Protein AF-A0A448MM87-F1 (afdb_monomer_lite)

pLDDT: mean 88.67, std 9.79, range [49.03, 97.0]

Structure (mmCIF, N/CA/C/O backbone):
data_AF-A0A448MM87-F1
#
_entry.id   AF-A0A448MM87-F1
#
loop_
_atom_site.group_PDB
_atom_site.id
_atom_site.type_symbol
_atom_site.label_atom_id
_atom_site.label_alt_id
_atom_site.label_comp_id
_atom_site.label_asym_id
_atom_site.label_entity_id
_atom_site.label_seq_id
_atom_site.pdbx_PDB_ins_code
_atom_site.Cartn_x
_atom_site.Cartn_y
_atom_site.Cartn_z
_atom_site.occupancy
_atom_site.B_iso_or_equiv
_atom_site.auth_seq_id
_atom_site.auth_comp_id
_atom_site.auth_asym_id
_atom_site.auth_atom_id
_atom_site.pdbx_PDB_model_num
ATOM 1 N N . MET A 1 1 ? 0.267 10.012 0.626 1.00 63.22 1 MET A N 1
ATOM 2 C CA . MET A 1 1 ? -0.721 9.798 -0.457 1.00 63.22 1 MET A CA 1
ATOM 3 C C . MET A 1 1 ? -1.854 8.881 -0.002 1.00 63.22 1 MET A C 1
ATOM 5 O O . MET A 1 1 ? -2.988 9.330 -0.044 1.00 63.22 1 MET A O 1
ATOM 9 N N . VAL A 1 2 ? -1.575 7.670 0.507 1.00 78.88 2 VAL A N 1
ATOM 10 C CA . VAL A 1 2 ? -2.619 6.741 1.003 1.00 78.88 2 VAL A CA 1
ATOM 11 C C . VAL A 1 2 ? -3.381 7.290 2.221 1.00 78.88 2 VAL A C 1
ATOM 13 O O . VAL A 1 2 ? -4.602 7.335 2.187 1.00 78.88 2 VAL A O 1
ATOM 16 N N . HIS A 1 3 ? -2.690 7.817 3.242 1.00 81.50 3 HIS A N 1
ATOM 17 C CA . HIS A 1 3 ? -3.348 8.406 4.422 1.00 81.50 3 HIS A CA 1
ATOM 18 C C . HIS A 1 3 ? -4.289 9.575 4.085 1.00 81.50 3 HIS A C 1
ATOM 20 O O . HIS A 1 3 ? -5.425 9.588 4.532 1.00 81.50 3 HIS A O 1
ATOM 26 N N . LYS A 1 4 ? -3.864 10.497 3.206 1.00 84.56 4 LYS A N 1
ATOM 27 C CA . LYS A 1 4 ? -4.721 11.598 2.732 1.00 84.56 4 LYS A CA 1
ATOM 28 C C . LYS A 1 4 ? -5.987 11.073 2.058 1.00 84.56 4 LYS A C 1
ATOM 30 O O . LYS A 1 4 ? -7.056 11.650 2.188 1.00 84.56 4 LYS A O 1
ATOM 35 N N . LYS A 1 5 ? -5.877 9.962 1.319 1.00 84.38 5 LYS A N 1
ATOM 36 C CA . LYS A 1 5 ? -7.046 9.332 0.705 1.00 84.38 5 LYS A CA 1
ATOM 37 C C . LYS A 1 5 ? -7.953 8.711 1.766 1.00 84.38 5 LYS A C 1
ATOM 39 O O . LYS A 1 5 ? -9.159 8.846 1.629 1.00 84.38 5 LYS A O 1
ATOM 44 N N . ALA A 1 6 ? -7.399 8.096 2.810 1.00 83.88 6 ALA A N 1
ATOM 45 C CA . ALA A 1 6 ? -8.171 7.556 3.929 1.00 83.88 6 ALA A CA 1
ATOM 46 C C . ALA A 1 6 ? -9.018 8.640 4.618 1.00 83.88 6 ALA A C 1
ATOM 48 O O . ALA A 1 6 ? -10.224 8.457 4.763 1.00 83.88 6 ALA A O 1
ATOM 49 N N . GLU A 1 7 ? -8.429 9.804 4.911 1.00 84.25 7 GLU A N 1
ATOM 50 C CA . GLU A 1 7 ? -9.141 10.943 5.518 1.00 84.25 7 GLU A CA 1
ATOM 51 C C . GLU A 1 7 ? -10.369 11.357 4.694 1.00 84.25 7 GLU A C 1
ATOM 53 O O . GLU A 1 7 ? -11.463 11.504 5.232 1.00 84.25 7 GLU A O 1
ATOM 58 N N . THR A 1 8 ? -10.231 11.455 3.364 1.00 82.06 8 THR A N 1
ATOM 59 C CA . THR A 1 8 ? -11.364 11.797 2.476 1.00 82.06 8 THR A CA 1
ATOM 60 C C . THR A 1 8 ? -12.488 10.757 2.454 1.00 82.06 8 THR A C 1
ATOM 62 O O . THR A 1 8 ? -13.512 10.992 1.821 1.00 82.06 8 THR A O 1
ATOM 65 N N . GLN A 1 9 ? -12.288 9.587 3.062 1.00 78.12 9 GLN A N 1
ATOM 66 C CA . GLN A 1 9 ? -13.262 8.495 3.130 1.00 78.12 9 GLN A CA 1
ATOM 67 C C . GLN A 1 9 ? -13.810 8.292 4.551 1.00 78.12 9 GLN A C 1
ATOM 69 O O . GLN A 1 9 ? -14.427 7.266 4.814 1.00 78.12 9 GLN A O 1
ATOM 74 N N . GLY A 1 10 ? -13.558 9.229 5.474 1.00 82.00 10 GLY A N 1
ATOM 75 C CA . GLY A 1 10 ? -13.986 9.110 6.873 1.00 82.00 10 GLY A CA 1
ATOM 76 C C . GLY A 1 10 ? -13.196 8.074 7.678 1.00 82.00 10 GLY A C 1
ATOM 77 O O . GLY A 1 10 ? -13.572 7.751 8.799 1.00 82.00 10 GLY A O 1
ATOM 78 N N . LEU A 1 11 ? -12.097 7.554 7.122 1.00 88.25 11 LEU A N 1
ATOM 79 C CA . LEU A 1 11 ? -11.193 6.656 7.828 1.00 88.25 11 LEU A CA 1
ATOM 80 C C . LEU A 1 11 ? -10.201 7.460 8.664 1.00 88.25 11 LEU A C 1
ATOM 82 O O . LEU A 1 11 ? -9.638 8.466 8.222 1.00 88.25 11 LEU A O 1
ATOM 86 N N . GLN A 1 12 ? -9.927 6.954 9.856 1.00 90.81 12 GLN A N 1
ATOM 87 C CA . GLN A 1 12 ? -8.889 7.467 10.729 1.00 90.81 12 GLN A CA 1
ATOM 88 C C . GLN A 1 12 ? -7.552 6.798 10.393 1.00 90.81 12 GLN A C 1
ATOM 90 O O . GLN A 1 12 ? -7.498 5.672 9.892 1.00 90.81 12 GLN A O 1
ATOM 95 N N . HIS A 1 13 ? -6.441 7.481 10.660 1.00 94.06 13 HIS A N 1
ATOM 96 C CA . HIS A 1 13 ? -5.120 6.916 10.415 1.00 94.06 13 HIS A CA 1
ATOM 97 C C . HIS A 1 13 ? -4.083 7.428 11.414 1.00 94.06 13 HIS A C 1
ATOM 99 O O . HIS A 1 13 ? -4.209 8.523 11.958 1.00 94.06 13 HIS A O 1
ATOM 105 N N . LYS A 1 14 ? -3.021 6.650 11.613 1.00 94.69 14 LYS A N 1
ATOM 106 C CA . LYS A 1 14 ? -1.817 7.072 12.333 1.00 94.69 14 LYS A CA 1
ATOM 107 C C . LYS A 1 14 ? -0.572 6.579 11.614 1.00 94.69 14 LYS A C 1
ATOM 109 O O . LYS A 1 14 ? -0.599 5.570 10.905 1.00 94.69 14 LYS A O 1
ATOM 114 N N . ARG A 1 15 ? 0.532 7.297 11.793 1.00 93.44 15 ARG A N 1
ATOM 115 C CA . ARG A 1 15 ? 1.841 6.827 11.338 1.00 93.44 15 ARG A CA 1
ATOM 116 C C . ARG A 1 15 ? 2.466 5.959 12.413 1.00 93.44 15 ARG A C 1
ATOM 118 O O . ARG A 1 15 ? 2.350 6.266 13.596 1.00 93.44 15 ARG A O 1
ATOM 125 N N . ILE A 1 16 ? 3.127 4.894 11.987 1.00 92.94 16 ILE A N 1
ATOM 126 C CA . ILE A 1 16 ? 3.863 4.001 12.873 1.00 92.94 16 ILE A CA 1
ATOM 127 C C . ILE A 1 16 ? 5.347 4.191 12.581 1.00 92.94 16 ILE A C 1
ATOM 129 O O . ILE A 1 16 ? 5.798 3.999 11.449 1.00 92.94 16 ILE A O 1
ATOM 133 N N . SER A 1 17 ? 6.095 4.606 13.601 1.00 93.19 17 SER A N 1
ATOM 134 C CA . SER A 1 17 ? 7.552 4.674 13.529 1.00 93.19 17 SER A CA 1
ATOM 135 C C . SER A 1 17 ? 8.125 3.269 13.404 1.00 93.19 17 SER A C 1
ATOM 137 O O . SER A 1 17 ? 7.710 2.358 14.115 1.00 93.19 17 SER A O 1
ATOM 139 N N . MET A 1 18 ? 9.067 3.103 12.484 1.00 90.62 18 MET A N 1
ATOM 140 C CA . MET A 1 18 ? 9.772 1.843 12.285 1.00 90.62 18 MET A CA 1
ATOM 141 C C . MET A 1 18 ? 11.047 1.804 13.131 1.00 90.62 18 MET A C 1
ATOM 143 O O . MET A 1 18 ? 11.514 2.831 13.620 1.00 90.62 18 MET A O 1
ATOM 147 N N . THR A 1 19 ? 11.617 0.611 13.295 1.00 89.12 19 THR A N 1
ATOM 148 C CA . THR A 1 19 ? 12.809 0.371 14.128 1.00 89.12 19 THR A CA 1
ATOM 149 C C . THR A 1 19 ? 14.112 0.893 13.517 1.00 89.12 19 THR A C 1
ATOM 151 O O . THR A 1 19 ? 15.121 0.959 14.211 1.00 89.12 19 THR A O 1
ATOM 154 N N . SER A 1 20 ? 14.107 1.266 12.235 1.00 90.94 20 SER A N 1
ATOM 155 C CA . SER A 1 20 ? 15.268 1.795 11.519 1.00 90.94 20 SER A CA 1
ATOM 156 C C . SER A 1 20 ? 14.897 3.042 10.721 1.00 90.94 20 SER A C 1
ATOM 158 O O . SER A 1 20 ? 13.797 3.157 10.185 1.00 90.94 20 SER A O 1
ATOM 160 N N . ASP A 1 21 ? 15.864 3.943 10.602 1.00 89.00 21 ASP A N 1
ATOM 161 C CA . ASP A 1 21 ? 15.866 5.119 9.731 1.00 89.00 21 ASP A CA 1
ATOM 162 C C . ASP A 1 21 ? 15.988 4.785 8.232 1.00 89.00 21 ASP A C 1
ATOM 164 O O . ASP A 1 21 ? 15.753 5.644 7.384 1.00 89.00 21 ASP A O 1
ATOM 168 N N . LYS A 1 22 ? 16.312 3.532 7.887 1.00 87.94 22 LYS A N 1
ATOM 169 C CA . LYS A 1 22 ? 16.427 3.052 6.499 1.00 87.94 22 LYS A CA 1
ATOM 170 C C . LYS A 1 22 ? 15.088 2.705 5.853 1.00 87.94 22 LYS A C 1
ATOM 172 O O . LYS A 1 22 ? 15.050 2.428 4.656 1.00 87.94 22 LYS A O 1
ATOM 177 N N . VAL A 1 23 ? 14.003 2.692 6.623 1.00 88.69 23 VAL A N 1
ATOM 178 C CA . VAL A 1 23 ? 12.660 2.365 6.138 1.00 88.69 23 VAL A CA 1
ATOM 179 C C . VAL A 1 23 ? 11.703 3.519 6.405 1.00 88.69 23 VAL A C 1
ATOM 181 O O . VAL A 1 23 ? 11.789 4.222 7.411 1.00 88.69 23 VAL A O 1
ATOM 184 N N . ALA A 1 24 ? 10.771 3.730 5.479 1.00 89.50 24 ALA A N 1
ATOM 185 C CA . ALA A 1 24 ? 9.732 4.731 5.660 1.00 89.50 24 ALA A CA 1
ATOM 186 C C . ALA A 1 24 ? 8.781 4.332 6.800 1.00 89.50 24 ALA A C 1
ATOM 188 O O . ALA A 1 24 ? 8.602 3.154 7.100 1.00 89.50 24 ALA A O 1
ATOM 189 N N . GLN A 1 25 ? 8.123 5.322 7.406 1.00 92.38 25 GLN A N 1
ATOM 190 C CA . GLN A 1 25 ? 7.081 5.070 8.401 1.00 92.38 25 GLN A CA 1
ATOM 191 C C . GLN A 1 25 ? 5.949 4.220 7.816 1.00 92.38 25 GLN A C 1
ATOM 193 O O . GLN A 1 25 ? 5.483 4.461 6.697 1.00 92.38 25 GLN A O 1
ATOM 198 N N . GLY A 1 26 ? 5.454 3.287 8.624 1.00 93.31 26 GLY A N 1
ATOM 199 C CA . GLY A 1 26 ? 4.228 2.559 8.335 1.00 93.31 26 GLY A CA 1
ATOM 200 C C . GLY A 1 26 ? 3.006 3.467 8.462 1.00 93.31 26 GLY A C 1
ATOM 201 O O . GLY A 1 26 ? 3.034 4.506 9.132 1.00 93.31 26 GLY A O 1
ATOM 202 N N . VAL A 1 27 ? 1.907 3.065 7.830 1.00 94.00 27 VAL A N 1
ATOM 203 C CA . VAL A 1 27 ? 0.615 3.744 7.951 1.00 94.00 27 VAL A CA 1
ATOM 204 C C . VAL A 1 27 ? -0.405 2.733 8.443 1.00 94.00 27 VAL A C 1
ATOM 206 O O . VAL A 1 27 ? -0.611 1.707 7.805 1.00 94.00 27 VAL A O 1
ATOM 209 N N . PHE A 1 28 ? -1.052 3.043 9.562 1.00 94.19 28 PHE A N 1
ATOM 210 C CA . PHE A 1 28 ? -2.173 2.276 10.089 1.00 94.19 28 PHE A CA 1
ATOM 211 C C . PHE A 1 28 ? -3.458 3.050 9.840 1.00 94.19 28 PHE A C 1
ATOM 213 O O . PHE A 1 28 ? -3.535 4.231 10.181 1.00 94.19 28 PHE A O 1
ATOM 220 N N . ILE A 1 29 ? -4.437 2.401 9.218 1.00 92.69 29 ILE A N 1
ATOM 221 C CA . ILE A 1 29 ? 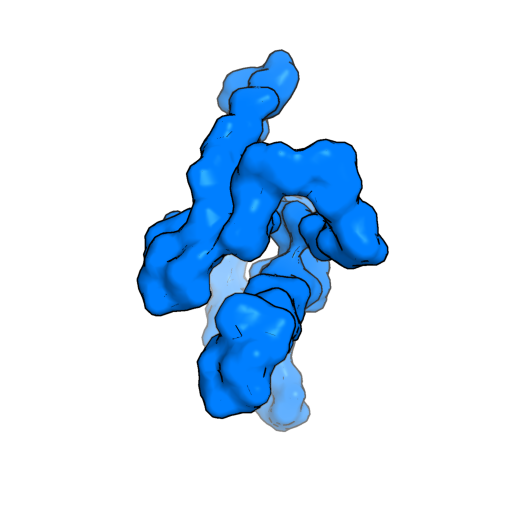-5.721 2.990 8.833 1.00 92.69 29 ILE A CA 1
ATOM 222 C C . ILE A 1 29 ? -6.815 2.142 9.463 1.00 92.69 29 ILE A C 1
ATOM 224 O O . ILE A 1 29 ? -6.758 0.918 9.386 1.00 92.69 29 ILE A O 1
ATOM 228 N N . SER A 1 30 ? -7.797 2.796 10.069 1.00 91.31 30 SER A N 1
ATOM 229 C CA . SER A 1 30 ? -8.917 2.137 10.729 1.00 91.31 30 SER A CA 1
ATOM 230 C C . SER A 1 30 ? -10.188 2.970 10.585 1.00 91.31 30 SER A C 1
ATOM 232 O O . SER A 1 30 ? -10.131 4.195 10.482 1.00 91.31 30 SER A O 1
ATOM 234 N N . ASN A 1 31 ? -11.347 2.317 10.610 1.00 88.50 31 ASN A N 1
ATOM 235 C CA . ASN A 1 31 ? -12.624 2.995 10.841 1.00 88.50 31 ASN A CA 1
ATOM 236 C C . ASN A 1 31 ? -12.723 3.554 12.274 1.00 88.50 31 ASN A C 1
ATOM 238 O O . ASN A 1 31 ? -13.402 4.554 12.484 1.00 88.50 31 ASN A O 1
ATOM 242 N N . ARG A 1 32 ? -12.012 2.952 13.236 1.00 89.38 32 ARG A N 1
ATOM 243 C CA . ARG A 1 32 ? -11.938 3.385 14.638 1.00 89.38 32 ARG A CA 1
ATOM 244 C C . ARG A 1 32 ? -10.547 3.093 15.222 1.00 89.38 32 ARG A C 1
ATOM 246 O O . ARG A 1 32 ? -10.176 1.930 15.382 1.00 89.38 32 ARG A O 1
ATOM 253 N N . LEU A 1 33 ? -9.726 4.117 15.471 1.00 91.50 33 LEU A N 1
ATOM 254 C CA . LEU A 1 33 ? -8.342 3.944 15.956 1.00 91.50 33 LEU A CA 1
ATOM 255 C C . LEU A 1 33 ? -8.249 3.502 17.419 1.00 91.50 33 LEU A C 1
ATOM 257 O O . LEU A 1 33 ? -7.231 2.924 17.797 1.00 91.50 33 LEU A O 1
ATOM 261 N N . ASP A 1 34 ? -9.271 3.801 18.212 1.00 92.50 34 ASP A N 1
ATOM 262 C CA . ASP A 1 34 ? -9.418 3.466 19.631 1.00 92.50 34 ASP A CA 1
ATOM 263 C C . ASP A 1 34 ? -10.110 2.112 19.863 1.00 92.50 34 ASP A C 1
ATOM 265 O O . ASP A 1 34 ? -10.387 1.749 21.000 1.00 92.50 34 ASP A O 1
ATOM 269 N N . ALA A 1 35 ? -10.384 1.341 18.805 1.00 92.25 35 ALA A N 1
ATOM 270 C CA . ALA A 1 35 ? -10.938 0.001 18.949 1.00 92.25 35 ALA A CA 1
ATOM 271 C C . ALA A 1 35 ? -9.960 -0.931 19.689 1.00 92.25 35 ALA A C 1
ATOM 273 O O . ALA A 1 35 ? -8.788 -1.028 19.324 1.00 92.25 35 ALA A O 1
ATOM 274 N N . GLU A 1 36 ? -10.462 -1.658 20.689 1.00 93.50 36 GLU A N 1
ATOM 275 C CA . GLU A 1 36 ? -9.688 -2.675 21.417 1.00 93.50 36 GLU A CA 1
ATOM 276 C C . GLU A 1 36 ? -9.520 -3.972 20.611 1.00 93.50 36 GLU A C 1
ATOM 278 O O . GLU A 1 36 ? -8.532 -4.688 20.769 1.00 93.50 36 GLU A O 1
ATOM 283 N N . THR A 1 37 ? -10.470 -4.265 19.720 1.00 94.12 37 THR A N 1
ATOM 284 C CA . THR A 1 37 ? -10.492 -5.459 18.872 1.00 94.12 37 THR A CA 1
ATOM 285 C C . THR A 1 37 ? -10.802 -5.098 17.420 1.00 94.12 37 THR A C 1
ATOM 287 O O . THR A 1 37 ? -11.506 -4.126 17.136 1.00 94.12 37 THR A O 1
ATOM 290 N N . PHE A 1 38 ? -10.264 -5.898 16.497 1.00 90.94 38 PHE A N 1
ATOM 291 C CA . PHE A 1 38 ? -10.506 -5.791 15.060 1.00 90.94 38 PHE A CA 1
ATOM 292 C C . PHE A 1 38 ? -10.926 -7.154 14.520 1.00 90.94 38 PHE A C 1
ATOM 294 O O . PHE A 1 38 ? -10.220 -8.137 14.736 1.00 90.94 38 PHE A O 1
ATOM 301 N N . ASP A 1 39 ? -12.033 -7.201 13.782 1.00 91.44 39 ASP A N 1
ATOM 302 C CA . ASP A 1 39 ? -12.498 -8.437 13.142 1.00 91.44 39 ASP A CA 1
ATOM 303 C C . ASP A 1 39 ? -11.649 -8.802 11.918 1.00 91.44 39 ASP A C 1
ATOM 305 O O . ASP A 1 39 ? -11.430 -9.974 11.618 1.00 91.44 39 ASP A O 1
ATOM 309 N N . ILE A 1 40 ? -11.172 -7.785 11.192 1.00 90.19 40 ILE A N 1
ATOM 310 C CA . ILE A 1 40 ? -10.420 -7.941 9.946 1.00 90.19 40 ILE A CA 1
ATOM 311 C C . ILE A 1 40 ? -9.224 -6.992 9.952 1.00 90.19 40 ILE A C 1
ATOM 313 O O . ILE A 1 40 ? -9.369 -5.788 10.172 1.00 90.19 40 ILE A O 1
ATOM 317 N N . LEU A 1 41 ? -8.046 -7.533 9.633 1.00 93.00 41 LEU A N 1
ATOM 318 C CA . LEU A 1 41 ? -6.827 -6.767 9.400 1.00 93.00 41 LEU A CA 1
ATOM 319 C C . LEU A 1 41 ? -6.313 -7.022 7.984 1.00 93.00 41 LEU A C 1
ATOM 321 O O . LEU A 1 41 ? -5.980 -8.149 7.626 1.00 93.00 41 LEU A O 1
ATOM 325 N N . PHE A 1 42 ? -6.186 -5.950 7.204 1.00 94.44 42 PHE A N 1
ATOM 326 C CA . PHE A 1 42 ? -5.461 -5.979 5.940 1.00 94.44 42 PHE A CA 1
ATOM 327 C C . PHE A 1 42 ? -4.021 -5.529 6.164 1.00 94.44 42 PHE A C 1
ATOM 329 O O . PHE A 1 42 ? -3.777 -4.481 6.765 1.00 94.44 42 PHE A O 1
ATOM 336 N N . VAL A 1 43 ? -3.073 -6.303 5.642 1.00 94.88 43 VAL A N 1
ATOM 337 C CA . VAL A 1 43 ? -1.647 -5.975 5.664 1.00 94.88 43 VAL A CA 1
ATOM 338 C C . VAL A 1 43 ? -1.165 -5.889 4.228 1.00 94.88 43 VAL A C 1
ATOM 340 O O . VAL A 1 43 ? -1.462 -6.765 3.423 1.00 94.88 43 VAL A O 1
ATOM 343 N N . ALA A 1 44 ? -0.446 -4.817 3.921 1.00 95.25 44 ALA A N 1
ATOM 344 C CA . ALA A 1 44 ? 0.119 -4.574 2.607 1.00 95.25 44 ALA A CA 1
ATOM 345 C C . ALA A 1 44 ? 1.448 -3.835 2.745 1.00 95.25 44 ALA A C 1
ATOM 347 O O . ALA A 1 44 ? 1.644 -3.081 3.708 1.00 95.25 44 ALA A O 1
ATOM 348 N N . HIS A 1 45 ? 2.340 -4.018 1.776 1.00 94.50 45 HIS A N 1
ATOM 349 C CA . HIS A 1 45 ? 3.634 -3.335 1.756 1.00 94.50 45 HIS A CA 1
ATOM 350 C C . HIS A 1 45 ? 3.740 -2.345 0.593 1.00 94.50 45 HIS A C 1
ATOM 352 O O . HIS A 1 45 ? 3.023 -2.403 -0.408 1.00 94.50 45 HIS A O 1
ATOM 358 N N . MET A 1 46 ? 4.577 -1.325 0.787 1.00 92.75 46 MET A N 1
ATOM 359 C CA . MET A 1 46 ? 4.707 -0.206 -0.150 1.00 92.75 46 MET A CA 1
ATOM 360 C C . MET A 1 46 ? 6.094 -0.110 -0.772 1.00 92.75 46 MET A C 1
ATOM 362 O O . MET A 1 46 ? 6.287 0.683 -1.698 1.00 92.75 46 MET A O 1
ATOM 366 N N . ASP A 1 47 ? 7.054 -0.875 -0.296 1.00 93.00 47 ASP A N 1
ATOM 367 C CA . ASP A 1 47 ? 8.304 -1.069 -0.994 1.00 93.00 47 ASP A CA 1
ATOM 368 C C . ASP A 1 47 ? 8.108 -1.999 -2.198 1.00 93.00 47 ASP A C 1
ATOM 370 O O . ASP A 1 47 ? 7.016 -2.471 -2.512 1.00 93.00 47 ASP A O 1
ATOM 374 N N . THR A 1 48 ? 9.170 -2.137 -2.973 1.00 95.19 48 THR A N 1
ATOM 375 C CA . THR A 1 48 ? 9.262 -3.120 -4.044 1.00 95.19 48 THR A CA 1
ATOM 376 C C . THR A 1 48 ? 10.698 -3.597 -4.068 1.00 95.19 48 THR A C 1
ATOM 378 O O . THR A 1 48 ? 11.600 -2.831 -3.731 1.00 95.19 48 THR A O 1
ATOM 381 N N . VAL A 1 49 ? 10.935 -4.794 -4.586 1.00 95.56 49 VAL A N 1
ATOM 382 C CA . VAL A 1 49 ? 12.295 -5.332 -4.743 1.00 95.56 49 VAL A CA 1
ATOM 383 C C . VAL A 1 49 ? 13.138 -4.600 -5.801 1.00 95.56 49 VAL A C 1
ATOM 385 O O . VAL A 1 49 ? 14.327 -4.872 -5.945 1.00 95.56 49 VAL A O 1
ATOM 388 N N . PHE A 1 50 ? 12.539 -3.690 -6.576 1.00 95.19 50 PHE A N 1
ATOM 389 C CA . PHE A 1 50 ? 13.217 -3.018 -7.680 1.00 95.19 50 PHE A CA 1
ATOM 390 C C . PHE A 1 50 ? 14.118 -1.873 -7.197 1.00 95.19 50 PHE A C 1
ATOM 392 O O . PHE A 1 50 ? 13.679 -1.045 -6.394 1.00 95.19 50 PHE A O 1
ATOM 399 N N . PRO A 1 51 ? 15.346 -1.760 -7.733 1.00 94.06 51 PRO A N 1
ATOM 400 C CA . PRO A 1 51 ? 16.231 -0.647 -7.429 1.00 94.06 51 PRO A CA 1
ATOM 401 C C . PRO A 1 51 ? 15.645 0.725 -7.786 1.00 94.06 51 PRO A C 1
ATOM 403 O O . PRO A 1 51 ? 14.798 0.889 -8.671 1.00 94.06 51 PRO A O 1
ATOM 406 N N . LEU A 1 52 ? 16.170 1.755 -7.125 1.00 91.56 52 LEU A N 1
ATOM 407 C CA . LEU A 1 52 ? 15.867 3.142 -7.463 1.00 91.56 52 LEU A CA 1
ATOM 408 C C . LEU A 1 52 ? 16.213 3.428 -8.931 1.00 91.56 52 LEU A C 1
ATOM 410 O O . LEU A 1 52 ? 17.298 3.117 -9.412 1.00 91.56 52 LEU A O 1
ATOM 414 N N . GLY A 1 53 ? 15.277 4.054 -9.645 1.00 92.19 53 GLY A N 1
ATOM 415 C CA . GLY A 1 53 ? 15.446 4.439 -11.047 1.00 92.19 53 GLY A CA 1
ATOM 416 C C . GLY A 1 53 ? 14.962 3.412 -12.074 1.00 92.19 53 GLY A C 1
ATOM 417 O O . GLY A 1 53 ? 14.712 3.812 -13.213 1.00 92.19 53 GLY A O 1
ATOM 418 N N . THR A 1 54 ? 14.716 2.149 -11.696 1.00 93.75 54 THR A N 1
ATOM 419 C CA . THR A 1 54 ? 14.226 1.104 -12.624 1.00 93.75 54 THR A CA 1
ATOM 420 C C . THR A 1 54 ? 12.913 1.495 -13.311 1.00 93.75 54 THR A C 1
ATOM 422 O O . THR A 1 54 ? 12.711 1.191 -14.485 1.00 93.75 54 THR A O 1
ATOM 425 N N . GLY A 1 55 ? 12.049 2.259 -12.631 1.00 90.19 55 GLY A N 1
ATOM 426 C CA . GLY A 1 55 ? 10.778 2.737 -13.189 1.00 90.19 55 GLY A CA 1
ATOM 427 C C . GLY A 1 55 ? 10.906 3.583 -14.463 1.00 90.19 55 GLY A C 1
ATOM 428 O O . GLY A 1 55 ? 9.962 3.630 -15.243 1.00 90.19 55 GLY A O 1
ATOM 429 N N . LYS A 1 56 ? 12.068 4.200 -14.734 1.00 91.19 56 LYS A N 1
ATOM 430 C CA . LYS A 1 56 ? 12.295 4.950 -15.985 1.00 91.19 56 LYS A CA 1
ATOM 431 C C . LYS A 1 56 ? 12.285 4.047 -17.224 1.00 91.19 56 LYS A C 1
ATOM 433 O O . LYS A 1 56 ? 11.912 4.508 -18.296 1.00 91.19 56 LYS A O 1
ATOM 438 N N . GLY A 1 57 ? 12.698 2.785 -17.075 1.00 92.25 57 GLY A N 1
ATOM 439 C CA . GLY A 1 57 ? 12.756 1.802 -18.163 1.00 92.25 57 GLY A CA 1
ATOM 440 C C . GLY A 1 57 ? 11.515 0.914 -18.275 1.00 92.25 57 GLY A C 1
ATOM 441 O O . GLY A 1 57 ? 11.389 0.168 -19.240 1.00 92.25 57 GLY A O 1
ATOM 442 N N . VAL A 1 58 ? 10.599 0.985 -17.306 1.00 91.38 58 VAL A N 1
ATOM 443 C CA . VAL A 1 58 ? 9.386 0.158 -17.261 1.00 91.38 58 VAL A CA 1
ATOM 444 C C . VAL A 1 58 ? 8.175 1.080 -17.132 1.00 91.38 58 VAL A C 1
ATOM 446 O O . VAL A 1 58 ? 7.701 1.324 -16.019 1.00 91.38 58 VAL A O 1
ATOM 449 N N . PRO A 1 59 ? 7.687 1.646 -18.252 1.00 89.88 59 PRO A N 1
ATOM 450 C CA . PRO A 1 59 ? 6.530 2.523 -18.215 1.00 89.88 59 PRO A CA 1
ATOM 451 C C . PRO A 1 59 ? 5.296 1.752 -17.748 1.00 89.88 59 PRO A C 1
ATOM 453 O O . PRO A 1 59 ? 5.122 0.572 -18.058 1.00 89.88 59 PRO A O 1
ATOM 456 N N . PHE A 1 60 ? 4.407 2.449 -17.042 1.00 94.75 60 PHE A N 1
ATOM 457 C CA . PHE A 1 60 ? 3.076 1.930 -16.761 1.00 94.75 60 PHE A CA 1
ATOM 458 C C . PHE A 1 60 ? 2.320 1.767 -18.082 1.00 94.75 60 PHE A C 1
ATOM 460 O O . PHE A 1 60 ? 2.088 2.754 -18.785 1.00 94.75 60 PHE A O 1
ATOM 467 N N . THR A 1 61 ? 1.903 0.548 -18.415 1.00 95.81 61 THR A N 1
ATOM 468 C CA . THR A 1 61 ? 1.100 0.291 -19.616 1.00 95.81 61 THR A CA 1
ATOM 469 C C . THR A 1 61 ? -0.133 -0.542 -19.307 1.00 95.81 61 THR A C 1
ATOM 471 O O . THR A 1 61 ? -0.175 -1.314 -18.347 1.00 95.81 61 THR A O 1
ATOM 474 N N . ARG A 1 62 ? -1.163 -0.366 -20.140 1.00 97.00 62 ARG A N 1
ATOM 475 C CA . ARG A 1 62 ? -2.361 -1.207 -20.170 1.00 97.00 62 ARG A CA 1
ATOM 476 C C . ARG A 1 62 ? -2.491 -1.771 -21.573 1.00 97.00 62 ARG A C 1
ATOM 478 O O . ARG A 1 62 ? -2.646 -0.998 -22.515 1.00 97.00 62 ARG A O 1
ATOM 485 N N . LYS A 1 63 ? -2.390 -3.086 -21.720 1.00 95.81 63 LYS A N 1
ATOM 486 C CA . LYS A 1 63 ? -2.449 -3.753 -23.023 1.00 95.81 63 LYS A CA 1
ATOM 487 C C . LYS A 1 63 ? -3.065 -5.136 -22.864 1.00 95.81 63 LYS A C 1
ATOM 489 O O . LYS A 1 63 ? -2.713 -5.847 -21.930 1.00 95.81 63 LYS A O 1
ATOM 494 N N . ASP A 1 64 ? -3.994 -5.488 -23.750 1.00 95.56 64 ASP A N 1
ATOM 495 C CA . ASP A 1 64 ? -4.627 -6.814 -23.816 1.00 95.56 64 ASP A CA 1
ATOM 496 C C . ASP A 1 64 ? -5.195 -7.284 -22.462 1.00 95.56 64 ASP A C 1
ATOM 498 O O . ASP A 1 64 ? -4.985 -8.413 -22.022 1.00 95.56 64 ASP A O 1
ATOM 502 N N . GLY A 1 65 ? -5.862 -6.370 -21.746 1.00 94.38 65 GLY A N 1
ATOM 503 C CA . GLY A 1 65 ? -6.439 -6.639 -20.422 1.00 94.38 65 GLY A CA 1
ATOM 504 C C . GLY A 1 65 ? -5.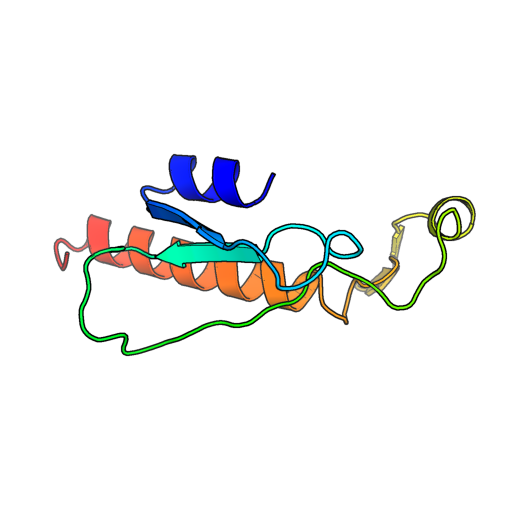420 -6.774 -19.284 1.00 94.38 65 GLY A C 1
ATOM 505 O O . GLY A 1 65 ? -5.799 -7.113 -18.166 1.00 94.38 65 GLY A O 1
ATOM 506 N N . ARG A 1 66 ? -4.134 -6.498 -19.529 1.00 93.75 66 ARG A N 1
ATOM 507 C CA . ARG A 1 66 ? -3.058 -6.580 -18.533 1.00 93.75 66 ARG A CA 1
ATOM 508 C C . ARG A 1 66 ? -2.509 -5.202 -18.202 1.00 93.75 66 ARG A C 1
ATOM 510 O O . ARG A 1 66 ? -2.426 -4.326 -19.062 1.00 93.75 66 ARG A O 1
ATOM 517 N N . ILE A 1 67 ? -2.099 -5.035 -16.948 1.00 95.75 67 ILE A N 1
ATOM 518 C CA . ILE A 1 67 ? -1.344 -3.871 -16.485 1.00 95.75 67 ILE A CA 1
ATOM 519 C C . ILE A 1 67 ? 0.109 -4.301 -16.307 1.00 95.75 67 ILE A C 1
ATOM 521 O O . ILE A 1 67 ? 0.376 -5.244 -15.565 1.00 95.75 67 ILE A O 1
ATOM 525 N N . ASN A 1 68 ? 1.037 -3.603 -16.960 1.00 94.00 68 ASN A N 1
ATOM 526 C CA . ASN A 1 68 ? 2.466 -3.762 -16.716 1.00 94.00 68 ASN A CA 1
ATOM 527 C C . ASN A 1 68 ? 2.977 -2.551 -15.937 1.00 94.00 68 ASN A C 1
ATOM 529 O O . ASN A 1 68 ? 2.935 -1.429 -16.4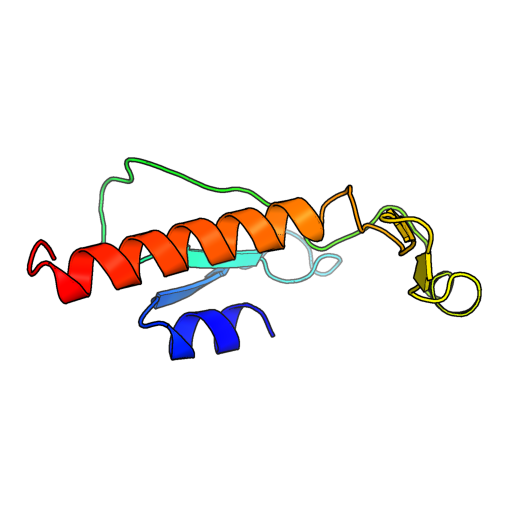39 1.00 94.00 68 ASN A O 1
ATOM 533 N N . ALA A 1 69 ? 3.433 -2.781 -14.711 1.00 94.88 69 ALA A N 1
ATOM 534 C CA . ALA A 1 69 ? 4.116 -1.789 -13.896 1.00 94.88 69 ALA A CA 1
ATOM 535 C C . ALA A 1 69 ? 4.887 -2.480 -12.769 1.00 94.88 69 ALA A C 1
ATOM 537 O O . ALA A 1 69 ? 4.513 -3.560 -12.307 1.00 94.88 69 ALA A O 1
ATOM 538 N N . LEU A 1 70 ? 5.956 -1.838 -12.305 1.00 96.50 70 LEU A N 1
ATOM 539 C CA . LEU A 1 70 ? 6.752 -2.349 -11.195 1.00 96.50 70 LEU A CA 1
ATOM 540 C C . LEU A 1 70 ? 5.915 -2.419 -9.916 1.00 96.50 70 LEU A C 1
ATOM 542 O O . LEU A 1 70 ? 5.278 -1.445 -9.515 1.00 96.50 70 LEU A O 1
ATOM 546 N N . GLY A 1 71 ? 5.912 -3.598 -9.303 1.00 95.75 71 GLY A N 1
ATOM 547 C CA . GLY A 1 71 ? 5.154 -3.892 -8.092 1.00 95.75 71 GLY A CA 1
ATOM 548 C C . GLY A 1 71 ? 3.639 -3.921 -8.288 1.00 95.75 71 GLY A C 1
ATOM 549 O O . GLY A 1 71 ? 2.901 -3.901 -7.311 1.00 95.75 71 GLY A O 1
ATOM 550 N N . VAL A 1 72 ? 3.141 -3.953 -9.534 1.00 96.19 72 VAL A N 1
ATOM 551 C CA . VAL A 1 72 ? 1.692 -3.951 -9.786 1.00 96.19 72 VAL A CA 1
ATOM 552 C C . VAL A 1 72 ? 0.997 -5.107 -9.076 1.00 96.19 72 VAL A C 1
ATOM 554 O O . VAL A 1 72 ? -0.029 -4.877 -8.453 1.00 96.19 72 VAL A O 1
ATOM 557 N N . ILE A 1 73 ? 1.564 -6.313 -9.114 1.00 95.38 73 ILE A N 1
ATOM 558 C CA . ILE A 1 73 ? 1.045 -7.475 -8.381 1.00 95.38 73 ILE A CA 1
ATOM 559 C C . ILE A 1 73 ? 1.559 -7.478 -6.938 1.00 95.38 73 ILE A C 1
ATOM 561 O O . ILE A 1 73 ? 0.762 -7.665 -6.031 1.00 95.38 73 ILE A O 1
ATOM 565 N N . ASP A 1 74 ? 2.855 -7.225 -6.745 1.00 96.00 74 ASP A N 1
ATOM 566 C CA . ASP A 1 74 ? 3.543 -7.280 -5.452 1.00 96.00 74 ASP A CA 1
ATOM 567 C C . ASP A 1 74 ? 4.069 -5.888 -5.043 1.00 96.00 74 ASP A C 1
ATOM 569 O O . ASP A 1 74 ? 5.131 -5.452 -5.489 1.00 96.00 74 ASP A O 1
ATOM 573 N N . ASP A 1 75 ? 3.338 -5.094 -4.260 1.00 96.75 75 ASP A N 1
ATOM 574 C CA . ASP A 1 75 ? 1.999 -5.353 -3.692 1.00 96.75 75 ASP A CA 1
ATOM 575 C C . ASP A 1 75 ? 1.036 -4.170 -3.920 1.00 96.75 75 ASP A C 1
ATOM 577 O O . ASP A 1 75 ? 0.116 -3.874 -3.157 1.00 96.75 75 ASP A O 1
ATOM 581 N N . LYS A 1 76 ? 1.227 -3.418 -5.009 1.00 95.31 76 LYS A N 1
ATOM 582 C CA . LYS A 1 76 ? 0.427 -2.205 -5.252 1.00 95.31 76 LYS A CA 1
ATOM 583 C C . LYS A 1 76 ? -1.049 -2.514 -5.473 1.00 95.31 76 LYS A C 1
ATOM 585 O O . LYS A 1 76 ? -1.896 -1.760 -4.991 1.00 95.31 76 LYS A O 1
ATOM 590 N N . SER A 1 77 ? -1.368 -3.591 -6.191 1.00 95.75 77 SER A N 1
ATOM 591 C CA . SER A 1 77 ? -2.766 -3.982 -6.407 1.00 95.75 77 SER A CA 1
ATOM 592 C C . SER A 1 77 ? -3.400 -4.561 -5.148 1.00 95.75 77 SER A C 1
ATOM 594 O O . SER A 1 77 ? -4.557 -4.239 -4.893 1.00 95.75 77 SER A O 1
ATOM 596 N N . GLY A 1 78 ? -2.671 -5.343 -4.344 1.00 95.88 78 GLY A N 1
ATOM 597 C CA . GLY A 1 78 ? -3.181 -5.878 -3.077 1.00 95.88 78 GLY A CA 1
ATOM 598 C C . GLY A 1 78 ? -3.469 -4.771 -2.062 1.00 95.88 78 GLY A C 1
ATOM 599 O O . GLY A 1 78 ? -4.580 -4.698 -1.520 1.00 95.88 78 GLY A O 1
ATOM 600 N N . ALA A 1 79 ? -2.540 -3.822 -1.911 1.00 94.56 79 ALA A N 1
ATOM 601 C CA . ALA A 1 79 ? -2.738 -2.619 -1.101 1.00 94.56 79 ALA A CA 1
ATOM 602 C C . ALA A 1 79 ? -3.975 -1.817 -1.545 1.00 94.56 79 ALA A C 1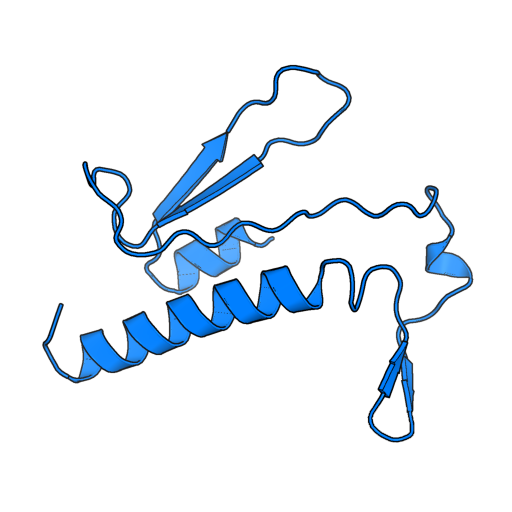
ATOM 604 O O . ALA A 1 79 ? -4.800 -1.402 -0.724 1.00 94.56 79 ALA A O 1
ATOM 605 N N . LEU A 1 80 ? -4.124 -1.603 -2.857 1.00 93.31 80 LEU A N 1
ATOM 606 C CA . LEU A 1 80 ? -5.240 -0.840 -3.413 1.00 93.31 80 LEU A CA 1
ATOM 607 C C . LEU A 1 80 ? -6.579 -1.570 -3.250 1.00 93.31 80 LEU A C 1
ATOM 609 O O . LEU A 1 80 ? -7.571 -0.940 -2.880 1.00 93.31 80 LEU A O 1
ATOM 613 N N . LEU A 1 81 ? -6.611 -2.879 -3.509 1.00 94.44 81 LEU A N 1
ATOM 614 C CA . LEU A 1 81 ? -7.802 -3.710 -3.360 1.00 94.44 81 LEU A CA 1
ATOM 615 C C . LEU A 1 81 ? -8.291 -3.703 -1.912 1.00 94.44 81 LEU A C 1
ATOM 617 O O . LEU A 1 81 ? -9.479 -3.483 -1.674 1.00 94.44 81 LEU A O 1
ATOM 621 N N . SER A 1 82 ? -7.379 -3.874 -0.956 1.00 92.56 82 SER A N 1
ATOM 622 C CA . SER A 1 82 ? -7.695 -3.842 0.475 1.00 92.56 82 SER A CA 1
ATOM 623 C C . SER A 1 82 ? -8.312 -2.501 0.877 1.00 92.56 82 SER A C 1
ATOM 625 O O . SER A 1 82 ? -9.380 -2.450 1.490 1.00 92.56 82 SER A O 1
ATOM 627 N N . PHE A 1 83 ? -7.696 -1.395 0.445 1.00 90.12 83 PHE A N 1
ATOM 628 C CA . PHE A 1 83 ? -8.192 -0.050 0.729 1.00 90.12 83 PHE A CA 1
ATOM 629 C C . PHE A 1 83 ? -9.582 0.211 0.127 1.00 90.12 83 PHE A C 1
ATOM 631 O O . PHE A 1 83 ? -10.463 0.751 0.798 1.00 90.12 83 PHE A O 1
ATOM 638 N N . ILE A 1 84 ? -9.800 -0.175 -1.135 1.00 88.81 84 ILE A N 1
ATOM 639 C CA . ILE A 1 84 ? -11.093 0.009 -1.809 1.00 88.81 84 ILE A CA 1
ATOM 640 C C . ILE A 1 84 ? -12.173 -0.879 -1.185 1.00 88.81 84 ILE A C 1
ATOM 642 O O . ILE A 1 84 ? -13.313 -0.431 -1.067 1.00 88.81 84 ILE A O 1
ATOM 646 N N . SER A 1 85 ? -11.831 -2.098 -0.767 1.00 89.31 85 SER A N 1
ATOM 647 C CA . SER A 1 85 ? -12.771 -3.023 -0.123 1.00 89.31 85 SER A CA 1
ATOM 648 C C . SER A 1 85 ? -13.281 -2.452 1.197 1.00 89.31 85 SER A C 1
ATOM 650 O O . SER A 1 85 ? -14.493 -2.342 1.380 1.00 89.31 85 SER A O 1
ATOM 652 N N . LEU A 1 86 ? -12.372 -1.980 2.060 1.00 86.12 86 LEU A N 1
ATOM 653 C CA . LEU A 1 86 ? -12.737 -1.316 3.313 1.00 86.12 86 LEU A CA 1
ATOM 654 C C . LEU A 1 86 ? -13.599 -0.072 3.059 1.00 86.12 86 LEU A C 1
ATOM 656 O O . LEU A 1 86 ? -14.651 0.095 3.669 1.00 86.12 86 LEU A O 1
ATOM 660 N N . ARG A 1 87 ? -13.191 0.778 2.110 1.00 84.88 87 ARG A N 1
ATOM 661 C CA . ARG A 1 87 ? -13.951 1.974 1.725 1.00 84.88 87 ARG A CA 1
ATOM 662 C C . ARG A 1 87 ? -15.369 1.633 1.269 1.00 84.88 87 ARG A C 1
ATOM 664 O O . ARG A 1 87 ? -16.319 2.277 1.698 1.00 84.88 87 ARG A O 1
ATOM 671 N N . ASN A 1 88 ? -15.511 0.663 0.368 1.00 85.75 88 ASN A N 1
ATOM 672 C CA . ASN A 1 88 ? -16.810 0.286 -0.181 1.00 85.75 88 ASN A CA 1
ATOM 673 C C . ASN A 1 88 ? -17.708 -0.318 0.904 1.00 85.75 88 ASN A C 1
ATOM 675 O O . ASN A 1 88 ? -18.896 -0.008 0.929 1.00 85.75 88 ASN A O 1
ATOM 679 N N . TRP A 1 89 ? -17.143 -1.117 1.814 1.00 84.00 89 TRP A N 1
ATOM 680 C CA . TRP A 1 89 ? -17.877 -1.644 2.962 1.00 84.00 89 TRP A CA 1
ATOM 681 C C . TRP A 1 89 ? -18.398 -0.509 3.853 1.00 84.00 89 TRP A C 1
ATOM 683 O O . TRP A 1 89 ? -19.592 -0.466 4.135 1.00 84.00 89 TRP A O 1
ATOM 693 N N . ILE A 1 90 ? -17.558 0.470 4.210 1.00 80.12 90 ILE A N 1
ATOM 694 C CA . ILE A 1 90 ? -17.989 1.634 5.006 1.00 80.12 90 ILE A CA 1
ATOM 695 C C . ILE A 1 90 ? -19.073 2.427 4.275 1.00 80.12 90 ILE A C 1
ATOM 697 O O . ILE A 1 90 ? -20.092 2.774 4.865 1.00 80.12 90 ILE A O 1
ATOM 701 N N . TYR A 1 91 ? -18.886 2.697 2.983 1.00 80.69 91 TYR A N 1
ATOM 702 C CA . TYR A 1 91 ? -19.863 3.446 2.194 1.00 80.69 91 TYR A CA 1
ATOM 703 C C . TYR A 1 91 ? -21.229 2.745 2.145 1.00 80.69 91 TYR A C 1
ATOM 705 O O . TYR A 1 91 ? -22.257 3.392 2.312 1.00 80.69 91 TYR A O 1
ATOM 713 N N . GLN A 1 92 ? -21.260 1.422 1.962 1.00 81.31 92 GLN A N 1
ATOM 714 C CA . GLN A 1 92 ? -22.516 0.665 1.936 1.00 81.31 92 GLN A CA 1
ATOM 715 C C . GLN A 1 92 ? -23.199 0.649 3.307 1.00 81.31 92 GLN A C 1
ATOM 717 O O . GLN A 1 92 ? -24.401 0.885 3.384 1.00 81.31 92 GLN A O 1
ATOM 722 N N . ASN A 1 93 ? -22.434 0.436 4.382 1.00 74.69 93 ASN A N 1
ATOM 723 C CA . ASN A 1 93 ? -22.987 0.316 5.731 1.00 74.69 93 ASN A CA 1
ATOM 724 C C . ASN A 1 93 ? -23.404 1.668 6.340 1.00 74.69 93 ASN A C 1
ATOM 726 O O . ASN A 1 93 ? -24.341 1.713 7.135 1.00 74.69 93 ASN A O 1
ATOM 730 N N . THR A 1 94 ? -22.771 2.777 5.933 1.00 69.00 94 THR A N 1
ATOM 731 C CA . THR A 1 94 ? -23.204 4.136 6.318 1.00 69.00 94 THR A CA 1
ATOM 732 C C . THR A 1 94 ? -24.505 4.537 5.621 1.00 69.00 94 THR A C 1
ATOM 734 O O . THR A 1 94 ? -25.356 5.168 6.238 1.00 69.00 94 THR A O 1
ATOM 737 N N . GLN A 1 95 ? -24.710 4.151 4.356 1.00 62.09 95 GLN A N 1
ATOM 738 C CA . GLN A 1 95 ? -25.967 4.423 3.639 1.00 62.09 95 GLN A CA 1
ATOM 739 C C . GLN A 1 95 ? -27.135 3.558 4.133 1.00 62.09 95 GLN A C 1
ATOM 741 O O . GLN A 1 9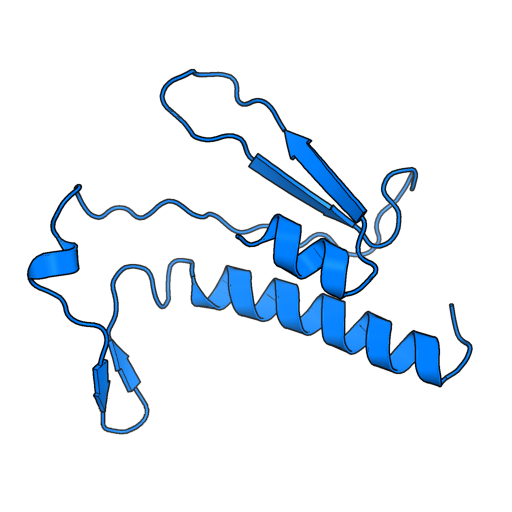5 ? -28.286 3.980 4.055 1.00 62.09 95 GLN A O 1
ATOM 746 N N . SER A 1 96 ? -26.858 2.362 4.657 1.00 59.72 96 SER A N 1
ATOM 747 C CA . SER A 1 96 ? -27.876 1.467 5.216 1.00 59.72 96 SER A CA 1
ATOM 748 C C . SER A 1 96 ? -28.181 1.704 6.702 1.00 59.72 96 SER A C 1
ATOM 750 O O . SER A 1 96 ? -28.994 0.971 7.259 1.00 59.72 96 SER A O 1
ATOM 752 N N . GLY A 1 97 ? -27.540 2.684 7.355 1.00 49.03 97 GLY A N 1
ATOM 753 C CA . GLY A 1 97 ? -27.755 3.002 8.776 1.00 49.03 97 GLY A CA 1
ATOM 754 C C . GLY A 1 97 ? -27.250 1.933 9.754 1.00 49.03 97 GLY A C 1
ATOM 755 O O . GLY A 1 97 ? -27.797 1.799 10.844 1.00 49.03 97 GLY A O 1
ATOM 756 N N . PHE A 1 98 ? -26.255 1.136 9.350 1.00 51.69 98 PHE A N 1
ATOM 757 C CA . PHE A 1 98 ? -25.731 0.005 10.132 1.00 51.69 98 PHE A CA 1
ATOM 758 C C . PHE A 1 98 ? -24.533 0.379 11.026 1.00 51.69 98 PHE A C 1
ATOM 760 O O . PHE A 1 98 ? -24.090 -0.434 11.836 1.00 51.69 98 PHE A O 1
ATOM 767 N N . ILE A 1 99 ? -24.004 1.595 10.862 1.00 52.91 99 ILE A N 1
ATOM 768 C CA . ILE A 1 99 ? -22.872 2.188 11.590 1.00 52.91 99 ILE A CA 1
ATOM 769 C C . ILE A 1 99 ? -23.156 3.648 11.911 1.00 52.91 99 ILE A C 1
ATOM 771 O O . ILE A 1 99 ? -23.863 4.294 11.103 1.00 52.91 99 ILE A O 1
#

Foldseek 3Di:
DLQVVLVVLCKDKDWADDPDPVDDTDIDIGNDPPDPDDPDDQDADDDAPDDPPVQVVFDFDDDPNDTTGGCCVVPVVSVVVVSVVVSVVCVVCVVVVND

Secondary structure (DSSP, 8-state):
-HHHHHHTTT-EEEEE--S-TTSPPEEEEES-TT-S--S---------SSPTTGGGTS--EEET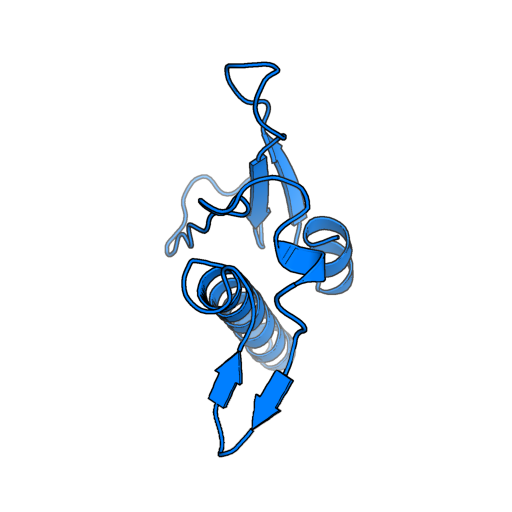TEEE-TTIIIIIIHHHHHHHHHHHHHHHHHHTT--

Radius of gyration: 16.23 Å; chains: 1; bounding box: 44×20×45 Å

Organism: NCBI:txid758

InterPro domains:
  IPR001261 ArgE/DapE/ACY1/CPG2/YscS, conserved site [PS00758] (40-49)
  IPR002933 Peptidase M20 [PF01546] (41-92)

Sequence (99 aa):
MVHKKAETQGLQHKRISMTSDKVAQGVFISNRLDAETFDILFVAHMDTVFPLGTGKGVPFTRKDGRINALGVIDDKSGALLSFISLRNWIYQNTQSGFI